Protein AF-A0A7K5KIY7-F1 (afdb_monomer)

InterPro domains:
  IPR001217 Transcription factor STAT [PTHR11801] (61-161)
  IPR013800 STAT transcription factor, all-alpha domain [PF01017] (75-134)
  IPR015988 STAT transcription factor, coiled coil [SSF47655] (28-161)

Structure (mmCIF, N/CA/C/O backbone):
data_AF-A0A7K5KIY7-F1
#
_entry.id   AF-A0A7K5KIY7-F1
#
loop_
_atom_site.group_PDB
_atom_site.id
_atom_site.type_sy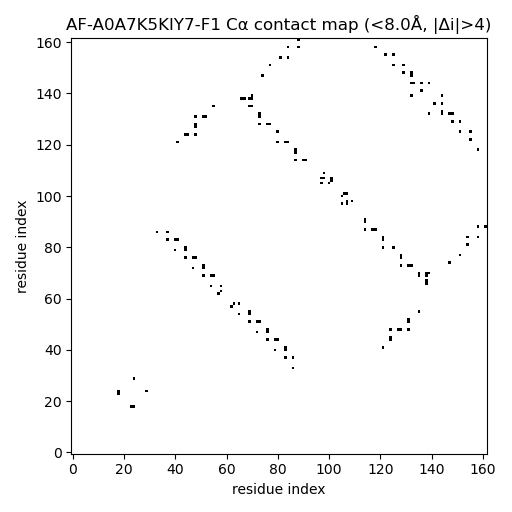mbol
_atom_site.label_atom_id
_atom_site.label_alt_id
_atom_site.label_comp_id
_atom_site.label_asym_id
_atom_site.label_entity_id
_atom_site.label_seq_id
_atom_site.pdbx_PDB_ins_code
_atom_site.Cartn_x
_atom_site.Cartn_y
_atom_site.Cartn_z
_atom_site.occupancy
_atom_site.B_iso_or_equiv
_atom_site.auth_seq_id
_atom_site.auth_comp_id
_atom_site.auth_asym_id
_atom_site.auth_atom_id
_atom_site.pdbx_PDB_model_num
ATOM 1 N N . LEU A 1 1 ? -18.340 -21.874 -3.769 1.00 69.81 1 LEU A N 1
ATOM 2 C CA . LEU A 1 1 ? -16.854 -21.821 -3.703 1.00 69.81 1 LEU A CA 1
ATOM 3 C C . LEU A 1 1 ? -16.108 -22.863 -4.562 1.00 69.81 1 LEU A C 1
ATOM 5 O O . LEU A 1 1 ? -14.949 -22.615 -4.866 1.00 69.81 1 LEU A O 1
ATOM 9 N N . ARG A 1 2 ? -16.715 -23.979 -5.016 1.00 85.12 2 ARG A N 1
ATOM 10 C CA . ARG A 1 2 ? -16.011 -25.003 -5.831 1.00 85.12 2 ARG A CA 1
ATOM 11 C C . ARG A 1 2 ? -15.381 -24.461 -7.126 1.00 85.12 2 ARG A C 1
ATOM 13 O O . ARG A 1 2 ? -14.227 -24.761 -7.396 1.00 85.12 2 ARG A O 1
ATOM 20 N N . LEU A 1 3 ? -16.089 -23.610 -7.872 1.00 90.25 3 LEU A N 1
ATOM 21 C CA . LEU A 1 3 ? -15.584 -23.041 -9.131 1.00 90.25 3 LEU A CA 1
ATOM 22 C C . LEU A 1 3 ? -14.314 -22.190 -8.939 1.00 90.25 3 LEU A C 1
ATOM 24 O O . LEU A 1 3 ? -13.365 -22.324 -9.700 1.00 90.25 3 LEU A O 1
ATOM 28 N N . VAL A 1 4 ? -14.264 -21.366 -7.886 1.00 90.31 4 VAL A N 1
ATOM 29 C CA . VAL A 1 4 ? -13.091 -20.529 -7.565 1.00 90.31 4 VAL A CA 1
ATOM 30 C C . VAL A 1 4 ? -11.872 -21.389 -7.231 1.00 90.31 4 VAL A C 1
ATOM 32 O O . VAL A 1 4 ? -10.759 -21.064 -7.636 1.00 90.31 4 VAL A O 1
ATOM 35 N N . ALA A 1 5 ? -12.075 -22.497 -6.516 1.00 90.69 5 ALA A N 1
ATOM 36 C CA . ALA A 1 5 ? -11.001 -23.431 -6.199 1.00 90.69 5 ALA A CA 1
ATOM 37 C C . ALA A 1 5 ? -10.457 -24.125 -7.459 1.00 90.69 5 ALA A C 1
ATOM 39 O O . ALA A 1 5 ? -9.242 -24.201 -7.626 1.00 90.69 5 ALA A O 1
ATOM 40 N N . VAL A 1 6 ? -11.340 -24.556 -8.371 1.00 92.62 6 VAL A N 1
ATOM 41 C CA . VAL A 1 6 ? -10.937 -25.151 -9.657 1.00 92.62 6 VAL A CA 1
ATOM 42 C C . VAL A 1 6 ? -10.166 -24.141 -10.505 1.00 92.62 6 VAL A C 1
ATOM 44 O O . VAL A 1 6 ? -9.069 -24.446 -10.960 1.00 92.62 6 VAL A O 1
ATOM 47 N N . LEU A 1 7 ? -10.680 -22.918 -10.656 1.00 90.62 7 LEU A N 1
ATOM 48 C CA . LEU A 1 7 ? -9.998 -21.864 -11.413 1.00 90.62 7 LEU A CA 1
ATOM 49 C C . LEU A 1 7 ? -8.623 -21.536 -10.8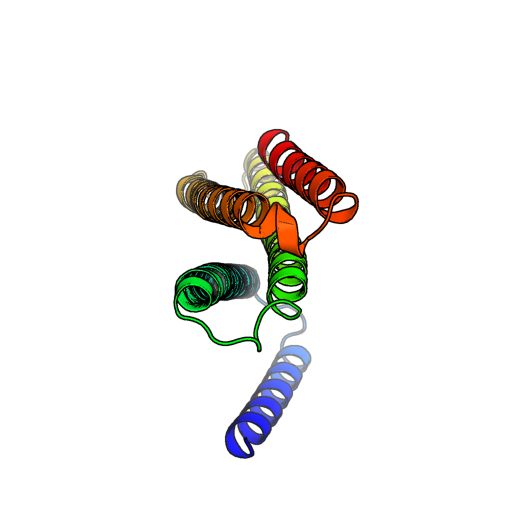21 1.00 90.62 7 LEU A C 1
ATOM 51 O O . LEU A 1 7 ? -7.650 -21.424 -11.559 1.00 90.62 7 LEU A O 1
ATOM 55 N N . ARG A 1 8 ? -8.510 -21.440 -9.491 1.00 91.62 8 ARG A N 1
ATOM 56 C CA . ARG A 1 8 ? -7.220 -21.224 -8.820 1.00 91.62 8 ARG A CA 1
ATOM 57 C C . ARG A 1 8 ? -6.233 -22.355 -9.110 1.00 91.62 8 ARG A C 1
ATOM 59 O O . ARG A 1 8 ? -5.071 -22.074 -9.377 1.00 91.62 8 ARG A O 1
ATOM 66 N N . ALA A 1 9 ? -6.684 -23.607 -9.062 1.00 90.38 9 ALA A N 1
ATOM 67 C CA . ALA A 1 9 ? -5.832 -24.759 -9.341 1.00 90.38 9 ALA A CA 1
ATOM 68 C C . ALA A 1 9 ? -5.327 -24.760 -10.794 1.00 90.38 9 ALA A C 1
ATOM 70 O O . ALA A 1 9 ? -4.141 -24.992 -11.021 1.00 90.38 9 ALA A O 1
ATOM 71 N N . VAL A 1 10 ? -6.196 -24.434 -11.758 1.00 91.75 10 VAL A N 1
ATOM 72 C CA . VAL A 1 10 ? -5.817 -24.290 -13.175 1.00 91.75 10 VAL A CA 1
ATOM 73 C C . VAL A 1 10 ? -4.779 -23.181 -13.344 1.00 91.75 10 VAL A C 1
ATOM 75 O O . VAL A 1 10 ? -3.719 -23.423 -13.915 1.00 91.75 10 VAL A O 1
ATOM 78 N N . LEU A 1 11 ? -5.025 -21.999 -12.772 1.00 91.31 11 LEU A N 1
ATOM 79 C CA . LEU A 1 11 ? -4.113 -20.856 -12.874 1.00 91.31 11 LEU A CA 1
ATOM 80 C C . LEU A 1 11 ? -2.739 -21.126 -12.242 1.00 91.31 11 LEU A C 1
ATOM 82 O O . LEU A 1 11 ? -1.719 -20.716 -12.796 1.00 91.31 11 LEU A O 1
ATOM 86 N N . GLU A 1 12 ? -2.676 -21.813 -11.097 1.00 90.94 12 GLU A N 1
ATOM 87 C CA . GLU A 1 12 ? -1.388 -22.199 -10.500 1.00 90.94 12 GLU A CA 1
ATOM 88 C C . GLU A 1 12 ? -0.653 -23.243 -11.356 1.00 90.94 12 GLU A C 1
ATOM 90 O O . GLU A 1 12 ? 0.568 -23.156 -11.504 1.00 90.94 12 GLU A O 1
ATOM 95 N N . GLY A 1 13 ? -1.379 -24.182 -11.973 1.00 88.62 13 GLY A N 1
ATOM 96 C CA . GLY A 1 13 ? -0.814 -25.141 -12.924 1.00 88.62 13 GLY A CA 1
ATOM 97 C C . GLY A 1 13 ? -0.216 -24.461 -14.159 1.00 88.62 13 GLY A C 1
ATOM 98 O O . GLY A 1 13 ? 0.928 -24.739 -14.526 1.00 88.62 13 GLY A O 1
ATOM 99 N N . GLU A 1 14 ? -0.945 -23.518 -14.757 1.00 86.62 14 GLU A N 1
ATOM 100 C CA . GLU A 1 14 ? -0.480 -22.734 -15.907 1.00 86.62 14 GLU A CA 1
ATOM 101 C C . GLU A 1 14 ? 0.736 -21.876 -15.559 1.00 86.62 14 GLU A C 1
ATOM 103 O O . GLU A 1 14 ? 1.745 -21.904 -16.264 1.00 86.62 14 GLU A O 1
ATOM 108 N N . LYS A 1 15 ? 0.694 -21.166 -14.429 1.00 84.94 15 LYS A N 1
ATOM 109 C CA . LYS A 1 15 ? 1.829 -20.385 -13.926 1.00 84.94 15 LYS A CA 1
ATOM 110 C C . LYS A 1 15 ? 3.071 -21.256 -13.736 1.00 84.94 15 LYS A C 1
ATOM 112 O O . LYS A 1 15 ? 4.163 -20.845 -14.126 1.00 84.94 15 LYS A O 1
ATOM 117 N N . ALA A 1 16 ? 2.926 -22.450 -13.160 1.00 86.62 16 ALA A N 1
ATOM 118 C CA . ALA A 1 16 ? 4.040 -23.378 -12.978 1.00 86.62 16 ALA A CA 1
ATOM 119 C C . ALA A 1 16 ? 4.601 -23.879 -14.319 1.00 86.62 16 ALA A C 1
ATOM 121 O O . ALA A 1 16 ? 5.818 -23.991 -14.466 1.00 86.62 16 ALA A O 1
ATOM 122 N N . ALA A 1 17 ? 3.742 -24.149 -15.304 1.00 86.88 17 ALA A N 1
ATOM 123 C CA . ALA A 1 17 ? 4.167 -24.546 -16.645 1.00 86.88 17 ALA A CA 1
ATOM 124 C C . ALA A 1 17 ? 4.925 -23.419 -17.366 1.00 86.88 17 ALA A C 1
ATOM 126 O O . ALA A 1 17 ? 5.988 -23.664 -17.937 1.00 86.88 17 ALA A O 1
ATOM 127 N N . VAL A 1 18 ? 4.431 -22.179 -17.277 1.00 84.69 18 VAL A N 1
ATOM 128 C CA . VAL A 1 18 ? 5.085 -20.994 -17.856 1.00 84.69 18 VAL A CA 1
ATOM 129 C C . VAL A 1 18 ? 6.452 -20.756 -17.218 1.00 84.69 18 VAL A C 1
ATOM 131 O O . VAL A 1 18 ? 7.425 -20.579 -17.940 1.00 84.69 18 VAL A O 1
ATOM 134 N N . LEU A 1 19 ? 6.562 -20.833 -15.887 1.00 83.19 19 LEU A N 1
ATOM 135 C CA . LEU A 1 19 ? 7.840 -20.658 -15.183 1.00 83.19 19 LEU A CA 1
ATOM 136 C C . LEU A 1 19 ? 8.858 -21.771 -15.478 1.00 83.19 19 LEU A C 1
ATOM 138 O O . LEU A 1 19 ? 10.059 -21.527 -15.416 1.00 83.19 19 LEU A O 1
ATOM 142 N N . LYS A 1 20 ? 8.401 -22.992 -15.788 1.00 84.94 20 LYS A N 1
ATOM 143 C CA . LYS A 1 20 ? 9.282 -24.087 -16.229 1.00 84.94 20 LYS A CA 1
ATOM 144 C C . LYS A 1 20 ? 9.792 -23.882 -17.653 1.00 84.94 20 LYS A C 1
ATOM 146 O O . LYS A 1 20 ? 10.918 -24.267 -17.951 1.00 84.94 20 LYS A O 1
ATOM 151 N N . ARG A 1 21 ? 8.955 -23.328 -18.533 1.00 83.56 21 ARG A N 1
ATOM 152 C CA . ARG A 1 21 ? 9.311 -23.083 -19.934 1.00 83.56 21 ARG A CA 1
ATOM 153 C C . ARG A 1 21 ? 10.234 -21.875 -20.065 1.00 83.56 21 ARG A C 1
ATOM 155 O O . ARG A 1 21 ? 11.296 -21.969 -20.673 1.00 83.56 21 ARG A O 1
ATOM 162 N N . ASP A 1 22 ? 9.846 -20.770 -19.443 1.00 80.62 22 ASP A N 1
ATOM 163 C CA . ASP A 1 22 ? 10.525 -19.489 -19.551 1.00 80.62 22 ASP A CA 1
ATOM 164 C C . ASP A 1 22 ? 11.264 -19.226 -18.232 1.00 80.62 22 ASP A C 1
ATOM 166 O O . ASP A 1 22 ? 10.684 -18.763 -17.249 1.00 80.62 22 ASP A O 1
ATOM 170 N N . HIS A 1 23 ? 12.565 -19.540 -18.203 1.00 74.81 23 HIS A N 1
ATOM 171 C CA . HIS A 1 23 ? 13.386 -19.398 -16.994 1.00 74.81 23 HIS A CA 1
ATOM 172 C C . HIS A 1 23 ? 13.440 -17.942 -16.506 1.00 74.81 23 HIS A C 1
ATOM 174 O O . HIS A 1 23 ? 13.611 -17.698 -15.310 1.00 74.81 23 HIS A O 1
ATOM 180 N N . HIS A 1 24 ? 13.303 -16.970 -17.417 1.00 81.25 24 HIS A N 1
ATOM 181 C CA . HIS A 1 24 ? 13.261 -15.536 -17.127 1.00 81.25 24 HIS A CA 1
ATOM 182 C C . HIS A 1 24 ? 12.064 -14.902 -17.836 1.00 81.25 24 HIS A C 1
ATOM 184 O O . HIS A 1 24 ? 11.905 -15.038 -19.049 1.00 81.25 24 HIS A O 1
ATOM 190 N N . LEU A 1 25 ? 11.234 -14.183 -17.080 1.00 84.62 25 LEU A N 1
ATOM 191 C CA . LEU A 1 25 ? 10.091 -13.466 -17.633 1.00 84.62 25 LEU A CA 1
ATOM 192 C C . LEU A 1 25 ? 10.509 -12.058 -18.089 1.00 84.62 25 LEU A C 1
ATOM 194 O O . LEU A 1 25 ? 11.368 -11.435 -17.456 1.00 84.62 25 LEU A O 1
ATOM 198 N N . PRO A 1 26 ? 9.895 -11.513 -19.154 1.00 85.06 26 PRO A N 1
ATOM 199 C CA . PRO A 1 26 ? 10.171 -10.152 -19.598 1.00 85.06 26 PRO A CA 1
ATOM 200 C C . PRO A 1 26 ? 9.916 -9.114 -18.494 1.00 85.06 26 PRO A C 1
ATOM 202 O O . PRO A 1 26 ? 8.973 -9.234 -17.709 1.00 85.06 26 PRO A O 1
ATOM 205 N N . LEU A 1 27 ? 10.689 -8.024 -18.475 1.00 82.50 27 LEU A N 1
ATOM 206 C CA . LEU A 1 27 ? 10.495 -6.928 -17.510 1.00 82.50 27 LEU A CA 1
ATOM 207 C C . LEU A 1 27 ? 9.084 -6.317 -17.573 1.00 82.50 27 LEU A C 1
ATOM 209 O O . LEU A 1 27 ? 8.538 -5.913 -16.546 1.00 82.50 27 LEU A O 1
ATOM 213 N N . SER A 1 28 ? 8.471 -6.290 -18.760 1.00 84.19 28 SER A N 1
ATOM 214 C CA . SER A 1 28 ? 7.089 -5.837 -18.959 1.00 84.19 28 SER A CA 1
ATOM 215 C C . SER A 1 28 ? 6.075 -6.692 -18.194 1.00 84.19 28 SER A C 1
ATOM 217 O O . SER A 1 28 ? 5.114 -6.148 -17.650 1.00 84.19 28 SER A O 1
ATOM 219 N N . PHE A 1 29 ? 6.313 -8.002 -18.072 1.00 88.19 29 PHE A N 1
ATOM 220 C CA . PHE A 1 29 ? 5.478 -8.891 -17.268 1.00 88.19 29 PHE A CA 1
ATOM 221 C C . PHE A 1 29 ? 5.558 -8.518 -15.787 1.00 88.19 29 PHE A C 1
ATOM 223 O O . PHE A 1 29 ? 4.530 -8.324 -15.140 1.00 88.19 29 PHE A O 1
ATOM 230 N N . HIS A 1 30 ? 6.772 -8.359 -15.252 1.00 87.56 30 HIS A N 1
ATOM 231 C CA . HIS A 1 30 ? 6.963 -7.976 -13.852 1.00 87.56 30 HIS A CA 1
ATOM 232 C C . HIS A 1 30 ? 6.367 -6.603 -13.543 1.00 87.56 30 HIS A C 1
ATOM 234 O O . HIS A 1 30 ? 5.734 -6.439 -12.500 1.00 87.56 30 HIS A O 1
ATOM 240 N N . ARG A 1 31 ? 6.506 -5.645 -14.466 1.00 88.25 31 ARG A N 1
ATOM 241 C CA . ARG A 1 31 ? 5.859 -4.332 -14.370 1.00 88.25 31 ARG A CA 1
ATOM 242 C C . ARG A 1 31 ? 4.340 -4.470 -14.306 1.00 88.25 31 ARG A C 1
ATOM 244 O O . ARG A 1 31 ? 3.721 -3.932 -13.396 1.00 88.25 31 ARG A O 1
ATOM 251 N N . ARG A 1 32 ? 3.741 -5.245 -15.213 1.00 90.31 32 ARG A N 1
ATOM 252 C CA . ARG A 1 32 ? 2.285 -5.426 -15.244 1.00 90.31 32 ARG A CA 1
ATOM 253 C C . ARG A 1 32 ? 1.759 -6.151 -14.009 1.00 90.31 32 ARG A C 1
ATOM 255 O O . ARG A 1 32 ? 0.711 -5.799 -13.477 1.00 90.31 32 ARG A O 1
ATOM 262 N N . GLN A 1 33 ? 2.495 -7.151 -13.535 1.00 91.06 33 GLN A N 1
ATOM 263 C CA . GLN A 1 33 ? 2.167 -7.870 -12.310 1.00 91.06 33 GLN A CA 1
ATOM 264 C C . GLN A 1 33 ? 2.208 -6.943 -11.088 1.00 91.06 33 GLN A C 1
ATOM 266 O O . GLN A 1 33 ? 1.354 -7.046 -10.210 1.00 91.06 33 GLN A O 1
ATOM 271 N N . GLU A 1 34 ? 3.206 -6.065 -11.012 1.00 93.81 34 GLU A N 1
ATOM 272 C CA . GLU A 1 34 ? 3.346 -5.072 -9.948 1.00 93.81 34 GLU A CA 1
ATOM 273 C C . GLU A 1 34 ? 2.192 -4.062 -9.969 1.00 93.81 34 GLU A C 1
ATOM 275 O O . GLU A 1 34 ? 1.550 -3.874 -8.938 1.00 93.81 34 GLU A O 1
ATOM 280 N N . GLU A 1 35 ? 1.860 -3.516 -11.143 1.00 93.81 35 GLU A N 1
ATOM 281 C CA . GLU A 1 35 ? 0.708 -2.626 -11.341 1.00 93.81 35 GLU A CA 1
ATOM 282 C C . GLU A 1 35 ? -0.594 -3.271 -10.851 1.00 93.81 35 GLU A C 1
ATOM 284 O O . GLU A 1 35 ? -1.321 -2.672 -10.062 1.00 93.81 35 GLU A O 1
ATOM 289 N N . LEU A 1 36 ? -0.863 -4.517 -11.254 1.00 95.00 36 LEU A N 1
ATOM 290 C CA . LEU A 1 36 ? -2.070 -5.238 -10.843 1.00 95.00 36 LEU A CA 1
ATOM 291 C C . LEU A 1 36 ? -2.111 -5.495 -9.333 1.00 95.00 36 LEU A C 1
ATOM 293 O O . LEU A 1 36 ? -3.151 -5.300 -8.706 1.00 95.00 36 LEU A O 1
ATOM 297 N N . LYS A 1 37 ? -0.991 -5.918 -8.735 1.00 94.50 37 LYS A N 1
ATOM 298 C CA . LYS A 1 37 ? -0.905 -6.144 -7.283 1.00 94.50 37 LYS A CA 1
ATOM 299 C C . LYS A 1 37 ? -1.177 -4.863 -6.502 1.00 94.50 37 LYS A C 1
ATOM 301 O O . LYS A 1 37 ? -1.898 -4.924 -5.506 1.00 94.50 37 LYS A O 1
ATOM 306 N N . PHE A 1 38 ? -0.642 -3.738 -6.970 1.00 96.00 38 PHE A N 1
ATOM 307 C CA . PHE A 1 38 ? -0.886 -2.436 -6.366 1.00 96.00 38 PHE A CA 1
ATOM 308 C C . PHE A 1 38 ? -2.359 -2.039 -6.484 1.00 96.00 38 PHE A C 1
ATOM 310 O O . PHE A 1 38 ? -2.991 -1.771 -5.466 1.00 96.00 38 PHE A O 1
ATOM 317 N N . SER A 1 39 ? -2.933 -2.070 -7.691 1.00 95.88 39 SER A N 1
ATOM 318 C CA . SER A 1 39 ? -4.329 -1.672 -7.914 1.00 95.88 39 SER A CA 1
ATOM 319 C C . SER A 1 39 ? -5.313 -2.509 -7.098 1.00 95.88 39 SER A C 1
ATOM 321 O O . SER A 1 39 ? -6.204 -1.953 -6.463 1.00 95.88 39 SER A O 1
ATOM 323 N N . VAL A 1 40 ? -5.129 -3.832 -7.0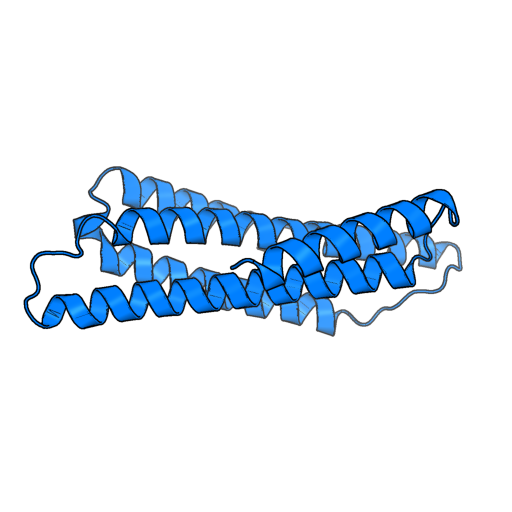55 1.00 96.12 40 VAL A N 1
ATOM 324 C CA . VAL A 1 40 ? -5.980 -4.723 -6.250 1.00 96.12 40 VAL A CA 1
ATOM 325 C C . VAL A 1 40 ? -5.794 -4.461 -4.755 1.00 96.12 40 VAL A C 1
ATOM 327 O O . VAL A 1 40 ? -6.772 -4.439 -4.010 1.00 96.12 40 VAL A O 1
ATOM 330 N N . GLY A 1 41 ? -4.554 -4.244 -4.304 1.00 96.44 41 GLY A N 1
ATOM 331 C CA . GLY A 1 41 ? -4.264 -3.905 -2.910 1.00 96.44 41 GLY A CA 1
ATOM 332 C C . GLY A 1 41 ? -4.936 -2.602 -2.477 1.00 96.44 41 GLY A C 1
ATOM 333 O O . GLY A 1 41 ? -5.582 -2.568 -1.433 1.00 96.44 41 GLY A O 1
ATOM 334 N N . LEU A 1 42 ? -4.849 -1.563 -3.309 1.00 96.75 42 LEU A N 1
ATOM 335 C CA . LEU A 1 42 ? -5.479 -0.268 -3.065 1.00 96.75 42 LEU A CA 1
ATOM 336 C C . LEU A 1 42 ? -7.011 -0.371 -3.046 1.00 96.75 42 LEU A C 1
ATOM 338 O O . LEU A 1 42 ? -7.645 0.128 -2.121 1.00 96.75 42 LEU A O 1
ATOM 342 N N . GLN A 1 43 ? -7.611 -1.066 -4.018 1.00 96.81 43 GLN A N 1
ATOM 343 C CA . GLN A 1 43 ? -9.064 -1.280 -4.066 1.00 96.81 43 GLN A CA 1
ATOM 344 C C . GLN A 1 43 ? -9.579 -2.016 -2.829 1.00 96.81 43 GLN A C 1
ATOM 346 O O . GLN A 1 43 ? -10.619 -1.648 -2.278 1.00 96.81 43 GLN A O 1
ATOM 351 N N . ARG A 1 44 ? -8.851 -3.044 -2.379 1.00 96.19 44 ARG A N 1
ATOM 352 C CA . ARG A 1 44 ? -9.189 -3.785 -1.161 1.00 96.19 44 ARG A CA 1
ATOM 353 C C . ARG A 1 44 ? -9.135 -2.878 0.065 1.00 96.19 44 ARG A C 1
ATOM 355 O O . ARG A 1 44 ? -10.071 -2.887 0.856 1.00 96.19 44 ARG A O 1
ATOM 362 N N . LEU A 1 45 ? -8.107 -2.038 0.171 1.00 96.50 45 LEU A N 1
ATOM 363 C CA . LEU A 1 45 ? -7.974 -1.085 1.268 1.00 96.50 45 LEU A CA 1
ATOM 364 C C . LEU A 1 45 ? -9.108 -0.044 1.269 1.00 96.50 45 LEU A C 1
ATOM 366 O O . LEU A 1 45 ? -9.735 0.183 2.299 1.00 96.50 45 LEU A O 1
ATOM 370 N N . GLN A 1 46 ? -9.446 0.520 0.106 1.00 96.12 46 GLN A N 1
ATOM 371 C CA . GLN A 1 46 ? -10.583 1.436 -0.051 1.00 96.12 46 GLN A CA 1
ATOM 372 C C . GLN A 1 46 ? -11.924 0.777 0.283 1.00 96.12 46 GLN A C 1
ATOM 374 O O . GLN A 1 46 ? -12.836 1.431 0.785 1.00 96.12 46 GLN A O 1
ATOM 379 N N . HIS A 1 47 ? -12.095 -0.503 -0.055 1.00 95.69 47 HIS A N 1
ATOM 380 C CA . HIS A 1 47 ? -13.288 -1.252 0.328 1.00 95.69 47 HIS A CA 1
ATOM 381 C C . HIS A 1 47 ? -13.365 -1.412 1.845 1.00 95.69 47 HIS A C 1
ATOM 383 O O . HIS A 1 47 ? -14.413 -1.154 2.427 1.00 95.69 47 HIS A O 1
ATOM 389 N N . ARG A 1 48 ? -12.237 -1.729 2.482 1.00 94.38 48 ARG A N 1
ATOM 390 C CA . ARG A 1 48 ? -12.159 -1.916 3.927 1.00 94.38 48 ARG A CA 1
ATOM 391 C C . ARG A 1 48 ? -12.426 -0.636 4.711 1.00 94.38 48 ARG A C 1
ATOM 393 O O . ARG A 1 48 ? -13.147 -0.659 5.697 1.00 94.38 48 ARG A O 1
ATOM 400 N N . VAL A 1 49 ? -11.923 0.502 4.233 1.00 94.81 49 VAL A N 1
ATOM 401 C CA . VAL A 1 49 ? -12.255 1.815 4.809 1.00 94.81 49 VAL A CA 1
ATOM 402 C C . VAL A 1 49 ? -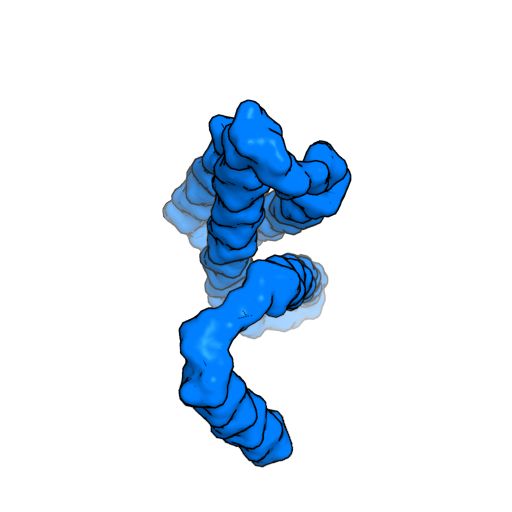13.755 2.110 4.699 1.00 94.81 49 VAL A C 1
ATOM 404 O O . VAL A 1 49 ? -14.353 2.578 5.664 1.00 94.81 49 VAL A O 1
ATOM 407 N N . ARG A 1 50 ? -14.384 1.797 3.558 1.00 94.00 50 ARG A N 1
ATOM 408 C CA . ARG A 1 50 ? -15.839 1.950 3.380 1.00 94.00 50 ARG A CA 1
ATOM 409 C C . ARG A 1 50 ? -16.645 1.028 4.295 1.00 94.00 50 ARG A C 1
ATOM 411 O O . ARG A 1 50 ? -17.685 1.440 4.789 1.00 94.00 50 ARG A O 1
ATOM 418 N N . GLU A 1 51 ? -16.171 -0.192 4.520 1.00 92.75 51 GLU A N 1
ATOM 419 C CA . GLU A 1 51 ? -16.780 -1.147 5.450 1.00 92.75 51 GLU A CA 1
ATOM 420 C C . GLU A 1 51 ? -16.709 -0.645 6.899 1.00 92.75 51 GLU A C 1
ATOM 422 O O . GLU A 1 51 ? -17.734 -0.602 7.572 1.00 92.75 51 GLU A O 1
ATOM 427 N N . ILE A 1 52 ? -15.538 -0.174 7.343 1.00 91.94 52 ILE A N 1
ATOM 428 C CA . ILE A 1 52 ? -15.338 0.432 8.673 1.00 91.94 52 ILE A CA 1
ATOM 429 C C . ILE A 1 52 ? -16.280 1.628 8.871 1.00 91.94 52 ILE A C 1
ATOM 431 O O . ILE A 1 52 ? -16.971 1.716 9.884 1.00 91.94 52 ILE A O 1
ATOM 435 N N . GLN A 1 53 ? -16.348 2.519 7.878 1.00 91.19 53 GLN A N 1
ATOM 436 C CA . GLN A 1 53 ? -17.254 3.667 7.879 1.00 91.19 53 GLN A CA 1
ATOM 437 C C . GLN A 1 53 ? -18.722 3.220 8.010 1.00 91.19 53 GLN A C 1
ATOM 439 O O . GLN A 1 53 ? -19.445 3.738 8.856 1.00 91.19 53 GLN A O 1
ATOM 444 N N . ALA A 1 54 ? -19.156 2.239 7.212 1.00 89.69 54 ALA A N 1
ATOM 445 C CA . ALA A 1 54 ? -20.535 1.751 7.218 1.00 89.69 54 ALA A CA 1
ATOM 446 C C . ALA A 1 54 ? -20.919 1.046 8.529 1.00 89.69 54 ALA A C 1
ATOM 448 O O . ALA A 1 54 ? -22.054 1.181 8.983 1.00 89.69 54 ALA A O 1
ATOM 449 N N . LEU A 1 55 ? -19.998 0.294 9.139 1.00 87.06 55 LEU A N 1
ATOM 450 C CA . LEU A 1 55 ? -20.234 -0.346 10.434 1.00 87.06 55 LEU A CA 1
ATOM 451 C C . LEU A 1 55 ? -20.471 0.697 11.522 1.00 87.06 55 LEU A C 1
ATOM 453 O O . LEU A 1 55 ? -21.475 0.612 12.224 1.00 87.06 55 LEU A O 1
ATOM 457 N N . ARG A 1 56 ? -19.625 1.728 11.582 1.00 83.12 56 ARG A N 1
ATOM 458 C CA . ARG A 1 56 ? -19.789 2.819 12.546 1.00 83.12 56 ARG A CA 1
ATOM 459 C C . ARG A 1 56 ? -21.089 3.594 12.324 1.00 83.12 56 ARG A C 1
ATOM 461 O O . ARG A 1 56 ? -21.811 3.878 13.272 1.00 83.12 56 ARG A O 1
ATOM 468 N N . ASP A 1 57 ? -21.411 3.927 11.075 1.00 83.94 57 ASP A N 1
ATOM 469 C CA . ASP A 1 57 ? -22.628 4.687 10.767 1.00 83.94 57 ASP A CA 1
ATOM 470 C C . ASP A 1 57 ? -23.903 3.882 11.138 1.00 83.94 57 ASP A C 1
ATOM 472 O O . ASP A 1 57 ? -24.927 4.466 11.498 1.00 83.94 57 ASP A O 1
ATOM 476 N N . ASN A 1 58 ? -23.831 2.543 11.143 1.00 77.44 58 ASN A N 1
ATOM 477 C CA . ASN A 1 58 ? -24.914 1.659 11.589 1.00 77.44 58 ASN A CA 1
ATOM 478 C C . ASN A 1 58 ? -25.012 1.504 13.121 1.00 77.44 58 ASN A C 1
ATOM 480 O O . ASN A 1 58 ? -26.111 1.244 13.620 1.00 77.44 58 ASN A O 1
ATOM 484 N N . GLU A 1 59 ? -23.934 1.690 13.892 1.00 65.19 59 GLU A N 1
ATOM 485 C CA . GLU A 1 59 ? -23.974 1.632 15.368 1.00 65.19 59 GLU A CA 1
ATOM 486 C C . GLU A 1 59 ? -24.883 2.716 15.974 1.00 65.19 59 GLU A C 1
ATOM 488 O O . GLU A 1 59 ? -25.516 2.492 17.006 1.00 65.19 59 GLU A O 1
ATOM 493 N N . GLY A 1 60 ? -25.094 3.831 15.263 1.00 56.03 60 GLY A N 1
ATOM 494 C CA . GLY A 1 60 ? -26.082 4.855 15.623 1.00 56.03 60 GLY A CA 1
ATOM 495 C C . GLY A 1 60 ? -27.554 4.403 15.574 1.00 56.03 60 GLY A C 1
ATOM 496 O O . GLY A 1 60 ? -28.427 5.163 15.989 1.00 56.03 60 GLY A O 1
ATOM 497 N N . THR A 1 61 ? -27.855 3.188 15.091 1.00 56.19 61 THR A N 1
ATOM 498 C CA . THR A 1 61 ? -29.232 2.664 14.934 1.00 56.19 61 THR A CA 1
ATOM 499 C C . THR A 1 61 ? -29.617 1.522 15.889 1.00 56.19 61 THR A C 1
ATOM 501 O O . THR A 1 61 ? -30.686 0.934 15.734 1.00 56.19 61 THR A O 1
ATOM 504 N N . GLY A 1 62 ? -28.815 1.239 16.925 1.00 50.25 62 GLY A N 1
ATOM 505 C CA . GLY A 1 62 ? -29.252 0.412 18.063 1.00 50.25 62 GLY A CA 1
ATOM 506 C C . GLY A 1 62 ? -29.223 -1.106 17.841 1.00 50.25 62 GLY A C 1
ATOM 507 O O . GLY A 1 62 ? -30.173 -1.805 18.192 1.00 50.25 62 GLY A O 1
ATOM 508 N N . ARG A 1 63 ? -28.136 -1.645 17.275 1.00 51.03 63 ARG A N 1
ATOM 509 C CA . ARG A 1 63 ? -27.860 -3.094 17.284 1.00 51.03 63 ARG A CA 1
ATOM 510 C C . ARG A 1 63 ? -26.596 -3.391 18.096 1.00 51.03 63 ARG A C 1
ATOM 512 O O . ARG A 1 63 ? -25.493 -3.175 17.609 1.00 51.03 63 ARG A O 1
ATOM 519 N N . ASP A 1 64 ? -26.786 -3.956 19.288 1.00 48.84 64 ASP A N 1
ATOM 520 C CA . ASP A 1 64 ? -25.774 -4.352 20.294 1.00 48.84 64 ASP A CA 1
ATOM 521 C C . ASP A 1 64 ? -24.816 -5.500 19.867 1.00 48.84 64 ASP A C 1
ATOM 523 O O . ASP A 1 64 ? -24.404 -6.319 20.684 1.00 48.84 64 ASP A O 1
ATOM 527 N N . GLY A 1 65 ? -24.457 -5.613 18.582 1.00 48.47 65 GLY A N 1
ATOM 528 C CA . GLY A 1 65 ? -23.679 -6.748 18.050 1.00 48.47 65 GLY A CA 1
ATOM 529 C C . GLY A 1 65 ? -22.323 -6.432 17.405 1.00 48.47 65 GLY A C 1
ATOM 530 O O . GLY A 1 65 ? -21.577 -7.365 17.133 1.00 48.47 65 GLY A O 1
ATOM 531 N N . ALA A 1 66 ? -21.995 -5.164 17.141 1.00 53.22 66 ALA A N 1
ATOM 532 C CA . ALA A 1 66 ? -20.830 -4.740 16.345 1.00 53.22 66 ALA A CA 1
ATOM 533 C C . ALA A 1 66 ? -19.524 -4.284 17.072 1.00 53.22 66 ALA A C 1
ATOM 535 O O . ALA A 1 66 ? -18.486 -4.279 16.399 1.00 53.22 66 ALA A O 1
ATOM 536 N N . PRO A 1 67 ? -19.470 -3.970 18.391 1.00 57.56 67 PRO A N 1
ATOM 537 C CA . PRO A 1 67 ? -18.321 -3.245 18.968 1.00 57.56 67 PRO A CA 1
ATOM 538 C C . PRO A 1 67 ? -16.952 -3.945 18.898 1.00 57.56 67 PRO A C 1
ATOM 540 O O . PRO A 1 67 ? -15.914 -3.289 18.943 1.00 57.56 67 PRO A O 1
ATOM 543 N N . GLN A 1 68 ? -16.911 -5.281 18.822 1.00 63.06 68 GLN A N 1
ATOM 544 C CA . GLN A 1 68 ? -15.647 -6.035 18.855 1.00 63.06 68 GLN A CA 1
ATOM 545 C C . GLN A 1 68 ? -14.985 -6.212 17.483 1.00 63.06 68 GLN A C 1
ATOM 547 O O . GLN A 1 68 ? -13.775 -6.436 17.420 1.00 63.06 68 GLN A O 1
ATOM 552 N N . GLU A 1 69 ? -15.732 -6.096 16.385 1.00 81.25 69 GLU A N 1
ATOM 553 C CA . GLU A 1 69 ? -15.185 -6.322 15.043 1.00 81.25 69 GLU A CA 1
ATOM 554 C C . GLU A 1 69 ? -14.474 -5.069 14.509 1.00 81.25 69 GLU A C 1
ATOM 556 O O . GLU A 1 69 ? -13.410 -5.177 13.893 1.00 81.25 69 GLU A O 1
ATOM 561 N N . LEU A 1 70 ? -14.979 -3.871 14.822 1.00 86.19 70 LEU A N 1
ATOM 562 C CA . LEU A 1 70 ? -14.453 -2.599 14.315 1.00 86.19 70 LEU A CA 1
ATOM 563 C C . LEU A 1 70 ? -12.956 -2.374 14.636 1.00 86.19 70 LEU A C 1
ATOM 565 O O . LEU A 1 70 ? -12.194 -2.092 13.701 1.00 86.19 70 LEU A O 1
ATOM 569 N N . PRO A 1 71 ? -12.467 -2.583 15.880 1.00 87.69 71 PRO A N 1
ATOM 570 C CA . PRO A 1 71 ? -11.039 -2.468 16.185 1.00 87.69 71 PRO A CA 1
ATOM 571 C C . PRO A 1 71 ? -10.173 -3.428 15.362 1.00 87.69 71 PRO A C 1
ATOM 573 O O . PRO A 1 71 ? -9.101 -3.055 14.879 1.00 87.69 71 PRO A O 1
ATOM 576 N N . THR A 1 72 ? -10.638 -4.665 15.159 1.00 89.81 72 THR A N 1
ATOM 577 C CA . THR A 1 72 ? -9.892 -5.669 14.385 1.00 89.81 72 THR A CA 1
ATOM 578 C C . THR A 1 72 ? -9.799 -5.289 12.908 1.00 89.81 72 THR A C 1
ATOM 580 O O . THR A 1 72 ? -8.714 -5.365 12.325 1.00 89.81 72 THR A O 1
ATOM 583 N N . LEU A 1 73 ? -10.887 -4.776 12.324 1.00 91.88 73 LEU A N 1
ATOM 584 C CA . LEU A 1 73 ? -10.918 -4.304 10.941 1.00 91.88 73 LEU A CA 1
ATOM 585 C C . LEU A 1 73 ? -9.979 -3.114 10.719 1.00 91.88 73 LEU A C 1
ATOM 587 O O . LEU A 1 73 ? -9.265 -3.091 9.715 1.00 91.88 73 LEU A O 1
ATOM 591 N N . ILE A 1 74 ? -9.926 -2.165 11.660 1.00 92.25 74 ILE A N 1
ATOM 592 C CA . ILE A 1 74 ?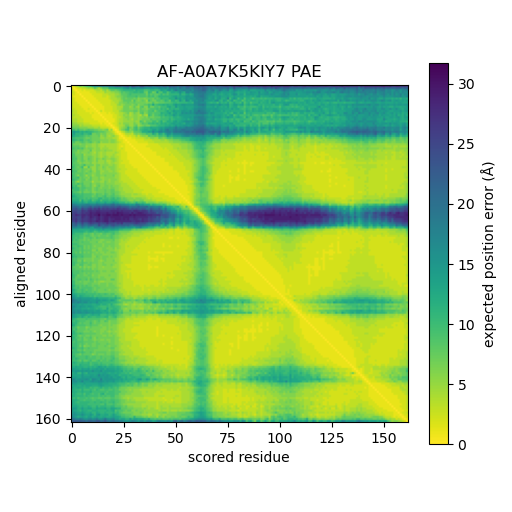 -9.002 -1.021 11.605 1.00 92.25 74 ILE A CA 1
ATOM 593 C C . ILE A 1 74 ? -7.549 -1.506 11.653 1.00 92.25 74 ILE A C 1
ATOM 595 O O . ILE A 1 74 ? -6.729 -1.092 10.830 1.00 92.25 74 ILE A O 1
ATOM 599 N N . LEU A 1 75 ? -7.216 -2.424 12.567 1.00 92.25 75 LEU A N 1
ATOM 600 C CA . LEU A 1 75 ? -5.863 -2.980 12.674 1.00 92.25 75 LEU A CA 1
ATOM 601 C C . LEU A 1 75 ? -5.442 -3.733 11.406 1.00 92.25 75 LEU A C 1
ATOM 603 O O . LEU A 1 75 ? -4.291 -3.626 10.972 1.00 92.25 75 LEU A O 1
ATOM 607 N N . GLU A 1 76 ? -6.349 -4.498 10.801 1.00 93.62 76 GLU A N 1
ATOM 608 C CA . GLU A 1 76 ? -6.091 -5.177 9.531 1.00 93.62 76 GLU A CA 1
ATOM 609 C C . GLU A 1 76 ? -5.927 -4.191 8.373 1.00 93.62 76 GLU A C 1
ATOM 611 O O . GLU A 1 76 ? -4.975 -4.324 7.604 1.00 93.62 76 GLU A O 1
ATOM 616 N N . ALA A 1 77 ? -6.764 -3.154 8.295 1.00 95.38 77 ALA A N 1
ATOM 617 C CA . ALA A 1 77 ? -6.623 -2.093 7.304 1.00 95.38 77 ALA A CA 1
ATOM 618 C C . ALA A 1 77 ? -5.266 -1.378 7.424 1.00 95.38 77 ALA A C 1
ATOM 620 O O . ALA A 1 77 ? -4.612 -1.144 6.409 1.00 95.38 77 ALA A O 1
ATOM 621 N N . VAL A 1 78 ? -4.778 -1.106 8.643 1.00 94.75 78 VAL A N 1
ATOM 622 C CA . VAL A 1 78 ? -3.438 -0.524 8.840 1.00 94.75 78 VAL A CA 1
ATOM 623 C C . VAL A 1 78 ? -2.351 -1.471 8.330 1.00 94.75 78 VAL A C 1
ATOM 625 O O . VAL A 1 78 ? -1.463 -1.039 7.599 1.00 94.75 78 VAL A O 1
ATOM 628 N N . LYS A 1 79 ? -2.421 -2.773 8.636 1.00 94.69 79 LYS A N 1
ATOM 629 C CA . LYS A 1 79 ? -1.455 -3.761 8.110 1.00 94.69 79 LYS A CA 1
ATOM 630 C C . LYS A 1 79 ? -1.471 -3.826 6.579 1.00 94.69 79 LYS A C 1
ATOM 632 O O . LYS A 1 79 ? -0.423 -3.947 5.945 1.00 94.69 79 LYS A O 1
ATOM 637 N N . GLU A 1 80 ? -2.649 -3.754 5.970 1.00 95.44 80 GLU A N 1
ATOM 638 C CA . GLU A 1 80 ? -2.785 -3.732 4.515 1.00 95.44 80 GLU A CA 1
ATOM 639 C C . GLU A 1 80 ? -2.214 -2.446 3.904 1.00 95.44 80 GLU A C 1
ATOM 641 O O . GLU A 1 80 ? -1.490 -2.518 2.907 1.00 95.44 80 GLU A O 1
ATOM 646 N N . LEU A 1 81 ? -2.464 -1.292 4.530 1.00 96.50 81 LEU A N 1
ATOM 647 C CA . LEU A 1 81 ? -1.891 -0.001 4.148 1.00 96.50 81 LEU A CA 1
ATOM 648 C C . LEU A 1 81 ? -0.359 -0.053 4.149 1.00 96.50 81 LEU A C 1
ATOM 650 O O . LEU A 1 81 ? 0.276 0.403 3.197 1.00 96.50 81 LEU A O 1
ATOM 654 N N . GLU A 1 82 ? 0.250 -0.671 5.163 1.00 95.75 82 GLU A N 1
ATOM 655 C CA . GLU A 1 82 ? 1.699 -0.885 5.200 1.00 95.75 82 GLU A CA 1
ATOM 656 C C . GLU A 1 82 ? 2.206 -1.700 4.021 1.00 95.75 82 GLU A C 1
ATOM 658 O O . GLU A 1 82 ? 3.204 -1.333 3.397 1.00 95.75 82 GLU A O 1
ATOM 663 N N . ALA A 1 83 ? 1.525 -2.800 3.702 1.00 95.38 83 ALA A N 1
ATOM 664 C CA . ALA A 1 83 ? 1.912 -3.661 2.597 1.00 95.38 83 ALA A CA 1
ATOM 665 C C . ALA A 1 83 ? 1.842 -2.914 1.255 1.00 95.38 83 ALA A C 1
ATOM 667 O O . ALA A 1 83 ? 2.760 -3.038 0.440 1.00 95.38 83 ALA A O 1
ATOM 668 N N . VAL A 1 84 ? 0.798 -2.107 1.035 1.00 96.25 84 VAL A N 1
ATOM 669 C CA . VAL A 1 84 ? 0.664 -1.273 -0.172 1.00 96.25 84 VAL A CA 1
ATOM 670 C C . VAL A 1 84 ? 1.739 -0.181 -0.198 1.00 96.25 84 VAL A C 1
ATOM 672 O O . VAL A 1 84 ? 2.398 -0.002 -1.225 1.00 96.25 84 VAL A O 1
ATOM 675 N N . LYS A 1 85 ? 2.025 0.472 0.936 1.00 95.25 85 LYS A N 1
ATOM 676 C CA . LYS A 1 85 ? 3.126 1.442 1.058 1.00 95.25 85 LYS A CA 1
ATOM 677 C C . LYS A 1 85 ? 4.467 0.838 0.643 1.00 95.25 85 LYS A C 1
ATOM 679 O O . LYS A 1 85 ? 5.221 1.466 -0.097 1.00 95.25 85 LYS A O 1
ATOM 684 N N . GLN A 1 86 ? 4.774 -0.387 1.074 1.00 95.38 86 GLN A N 1
ATOM 685 C CA . GLN A 1 86 ? 6.024 -1.051 0.682 1.00 95.38 86 GLN A CA 1
ATOM 686 C C . GLN A 1 86 ? 6.121 -1.278 -0.833 1.00 95.38 86 GLN A C 1
ATOM 688 O O . GLN A 1 86 ? 7.216 -1.205 -1.390 1.00 95.38 86 GLN A O 1
ATOM 693 N N . GLN A 1 87 ? 4.998 -1.503 -1.524 1.00 95.38 87 GLN A N 1
ATOM 694 C CA . GLN A 1 87 ? 4.989 -1.604 -2.987 1.00 95.38 87 GLN A CA 1
ATOM 695 C C . GLN A 1 87 ? 5.343 -0.262 -3.639 1.00 95.38 87 GLN A C 1
ATOM 697 O O . GLN A 1 87 ? 6.189 -0.230 -4.534 1.00 95.38 87 GLN A O 1
ATOM 702 N N . VAL A 1 88 ? 4.785 0.848 -3.140 1.00 95.62 88 VAL A N 1
ATOM 703 C CA . VAL A 1 88 ? 5.117 2.204 -3.615 1.00 95.62 88 VAL A CA 1
ATOM 704 C C . VAL A 1 88 ? 6.595 2.517 -3.386 1.00 95.62 88 VAL A C 1
ATOM 706 O O . VAL A 1 88 ? 7.292 2.894 -4.328 1.00 95.62 88 VAL A O 1
ATOM 709 N N . LEU A 1 89 ? 7.115 2.271 -2.179 1.00 95.12 89 LEU A N 1
ATOM 710 C CA . LEU A 1 89 ? 8.532 2.488 -1.863 1.00 95.12 89 LEU A CA 1
ATOM 711 C C . LEU A 1 89 ? 9.457 1.660 -2.759 1.00 95.12 89 LEU A C 1
ATOM 713 O O . LEU A 1 89 ? 10.452 2.172 -3.277 1.00 95.12 89 LEU A O 1
ATOM 717 N N . LYS A 1 90 ? 9.112 0.392 -3.003 1.00 94.62 90 LYS A N 1
ATOM 718 C CA . LYS A 1 90 ? 9.860 -0.458 -3.932 1.00 94.62 90 LYS A CA 1
ATOM 719 C C . LYS A 1 90 ? 9.816 0.100 -5.356 1.00 94.62 90 LYS A C 1
ATOM 721 O O . LYS A 1 90 ? 10.836 0.086 -6.045 1.00 94.62 90 LYS A O 1
ATOM 726 N N . ARG A 1 91 ? 8.672 0.622 -5.809 1.00 94.94 91 ARG A N 1
ATOM 727 C CA . ARG A 1 91 ? 8.556 1.239 -7.137 1.00 94.94 91 ARG A CA 1
ATOM 728 C C . ARG A 1 91 ? 9.395 2.514 -7.250 1.00 94.94 91 ARG A C 1
ATOM 730 O O . ARG A 1 91 ? 10.067 2.664 -8.269 1.00 94.94 91 ARG A O 1
ATOM 737 N N . ILE A 1 92 ? 9.436 3.351 -6.207 1.00 94.31 92 ILE A N 1
ATOM 738 C CA . ILE A 1 92 ? 10.331 4.521 -6.117 1.00 94.31 92 ILE A CA 1
ATOM 739 C C . ILE A 1 92 ? 11.795 4.082 -6.257 1.00 94.31 92 ILE A C 1
ATOM 741 O O . ILE A 1 92 ? 12.537 4.648 -7.057 1.00 94.31 92 ILE A O 1
ATOM 745 N N . GLN A 1 93 ? 12.217 3.040 -5.534 1.00 94.12 93 GLN A N 1
ATOM 746 C CA . GLN A 1 93 ? 13.587 2.518 -5.626 1.00 94.12 93 GLN A CA 1
ATOM 747 C C . GLN A 1 93 ? 13.930 2.013 -7.033 1.00 94.12 93 GLN A C 1
ATOM 749 O O . GLN A 1 93 ? 15.009 2.310 -7.546 1.00 94.12 93 GLN A O 1
ATOM 754 N N . ILE A 1 94 ? 13.012 1.282 -7.674 1.00 93.31 94 ILE A N 1
ATOM 755 C CA . ILE A 1 94 ? 13.191 0.818 -9.056 1.00 93.31 94 ILE A CA 1
ATOM 756 C C . ILE A 1 94 ? 13.321 2.016 -10.000 1.00 93.31 94 ILE A C 1
ATOM 758 O O . ILE A 1 94 ? 14.219 2.022 -10.836 1.00 93.31 94 ILE A O 1
ATOM 762 N N . TRP A 1 95 ? 12.469 3.033 -9.852 1.00 94.06 95 TRP A N 1
ATOM 763 C CA . TRP A 1 95 ? 12.522 4.233 -10.685 1.00 94.06 95 TRP A CA 1
ATOM 764 C C . TRP A 1 95 ? 13.856 4.979 -10.524 1.00 94.06 95 TRP A C 1
ATOM 766 O O . TRP A 1 95 ? 14.517 5.255 -11.521 1.00 94.06 95 TRP A O 1
ATOM 776 N N . LYS A 1 96 ? 14.333 5.188 -9.287 1.00 94.25 96 LYS A N 1
ATOM 777 C CA . LYS A 1 96 ? 15.651 5.802 -9.017 1.00 94.25 96 LYS A CA 1
ATOM 778 C C . LYS A 1 96 ? 16.795 5.003 -9.647 1.00 94.25 96 LYS A C 1
ATOM 780 O O . LYS A 1 96 ? 17.726 5.576 -10.208 1.00 94.25 96 LYS A O 1
ATOM 785 N N . ARG A 1 97 ? 16.723 3.669 -9.598 1.00 94.44 97 ARG A N 1
ATOM 786 C CA . ARG A 1 97 ? 17.714 2.809 -10.259 1.00 94.44 97 ARG A CA 1
ATOM 787 C C . ARG A 1 97 ? 17.663 2.944 -11.782 1.00 94.44 97 ARG A C 1
ATOM 789 O O . ARG A 1 97 ? 18.717 2.970 -12.409 1.00 94.44 97 ARG A O 1
ATOM 796 N N . GLN A 1 98 ? 16.472 3.032 -12.370 1.00 92.81 98 GLN A N 1
ATOM 797 C CA . GLN A 1 98 ? 16.300 3.255 -13.809 1.00 92.81 98 GLN A CA 1
ATOM 798 C C . GLN A 1 98 ? 16.873 4.614 -14.228 1.00 92.81 98 GLN A C 1
ATOM 800 O O . GLN A 1 98 ? 17.616 4.667 -15.202 1.00 92.81 98 GLN A O 1
ATOM 805 N N . GLN A 1 99 ? 16.635 5.665 -13.439 1.00 94.50 99 GLN A N 1
ATOM 806 C CA . GLN A 1 99 ? 17.222 6.989 -13.656 1.00 94.50 99 GLN A CA 1
ATOM 807 C C . GLN A 1 99 ? 18.756 6.944 -13.630 1.00 94.50 99 GLN A C 1
ATOM 809 O O . GLN A 1 99 ? 19.412 7.490 -14.510 1.00 94.50 99 GLN A O 1
ATOM 814 N N . GLN A 1 100 ? 19.345 6.248 -12.653 1.00 94.75 100 GLN A N 1
ATOM 815 C CA . GLN A 1 100 ? 20.799 6.087 -12.570 1.00 94.75 100 GLN A CA 1
ATOM 816 C C . GLN A 1 100 ? 21.370 5.364 -13.800 1.00 94.75 100 GLN A C 1
ATOM 818 O O . GLN A 1 100 ? 22.410 5.757 -14.320 1.00 94.75 100 GLN A O 1
ATOM 823 N N . LEU A 1 101 ? 20.705 4.303 -14.265 1.00 94.50 101 LEU A N 1
ATOM 824 C CA . LEU A 1 101 ? 21.127 3.557 -15.454 1.00 94.50 101 LEU A CA 1
ATOM 825 C C . LEU A 1 101 ? 20.966 4.373 -16.742 1.00 94.50 101 LEU A C 1
ATOM 827 O O . LEU A 1 101 ? 21.745 4.179 -17.673 1.00 94.50 101 LEU A O 1
ATOM 831 N N . ALA A 1 102 ? 20.006 5.299 -16.787 1.00 94.00 102 ALA A N 1
ATOM 832 C CA . ALA A 1 102 ? 19.843 6.244 -17.889 1.00 94.00 102 ALA A CA 1
ATOM 833 C C . ALA A 1 102 ? 21.092 7.110 -18.092 1.00 94.00 102 ALA A C 1
ATOM 835 O O . ALA A 1 102 ? 21.474 7.386 -19.225 1.00 94.00 102 ALA A O 1
ATOM 836 N N . GLY A 1 103 ? 21.795 7.442 -17.000 1.00 92.75 103 GLY A N 1
ATOM 837 C CA . GLY A 1 103 ? 23.098 8.110 -17.053 1.00 92.75 103 GLY A CA 1
ATOM 838 C C . GLY A 1 103 ? 24.171 7.324 -17.819 1.00 92.75 103 GLY A C 1
ATOM 839 O O . GLY A 1 103 ? 25.121 7.918 -18.315 1.00 92.75 103 GLY A O 1
ATOM 840 N N . ASN A 1 104 ? 23.990 6.008 -17.983 1.00 95.25 104 ASN A N 1
ATOM 841 C CA . ASN A 1 104 ? 24.849 5.130 -18.784 1.00 95.25 104 ASN A CA 1
ATOM 842 C C . ASN A 1 104 ? 24.265 4.836 -20.185 1.00 95.25 104 ASN A C 1
ATOM 844 O O . ASN A 1 104 ? 24.700 3.890 -20.838 1.00 95.25 104 ASN A O 1
ATOM 848 N N . GLY A 1 105 ? 23.255 5.589 -20.636 1.00 90.62 105 GLY A N 1
ATOM 849 C CA . GLY A 1 105 ? 22.632 5.433 -21.956 1.00 90.62 105 GLY A CA 1
ATOM 850 C C . GLY A 1 105 ? 21.483 4.421 -22.031 1.00 90.62 105 GLY A C 1
ATOM 851 O O . GLY A 1 105 ? 21.046 4.078 -23.128 1.00 90.62 105 GLY A O 1
ATOM 852 N N . ALA A 1 106 ? 20.974 3.923 -20.897 1.00 91.75 106 ALA A N 1
ATOM 853 C CA . ALA A 1 106 ? 19.771 3.089 -20.890 1.00 91.75 106 ALA A CA 1
ATOM 854 C C . ALA A 1 106 ? 18.502 3.912 -21.189 1.00 91.75 106 ALA A C 1
ATOM 856 O O . ALA A 1 106 ? 18.406 5.083 -20.828 1.00 91.75 106 ALA A O 1
ATOM 857 N N . ILE A 1 107 ? 17.490 3.277 -21.790 1.00 87.00 107 ILE A N 1
ATOM 858 C CA . ILE A 1 107 ? 16.172 3.898 -21.993 1.00 87.00 107 ILE A CA 1
ATOM 859 C C . ILE A 1 107 ? 15.510 4.139 -20.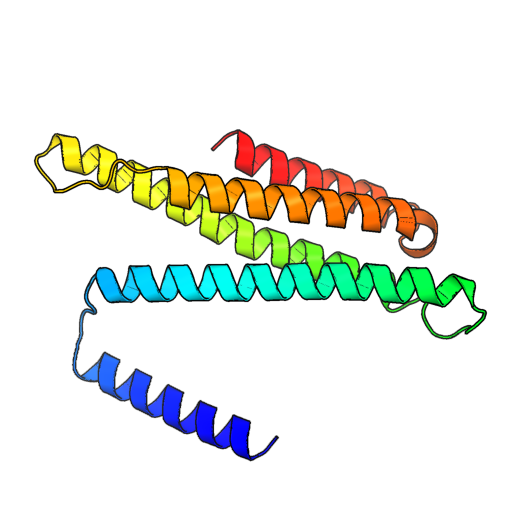631 1.00 87.00 107 ILE A C 1
ATOM 861 O O . ILE A 1 107 ? 15.465 3.239 -19.786 1.00 87.00 107 ILE A O 1
ATOM 865 N N . PHE A 1 108 ? 14.954 5.335 -20.441 1.00 89.88 108 PHE A N 1
ATOM 866 C CA . PHE A 1 108 ? 14.347 5.757 -19.186 1.00 89.88 108 PHE A CA 1
ATOM 867 C C . PHE A 1 108 ? 12.994 6.431 -19.398 1.00 89.88 108 PHE A C 1
ATOM 869 O O . PHE A 1 108 ? 12.795 7.195 -20.336 1.00 89.88 108 PHE A O 1
ATOM 876 N N . GLU A 1 109 ? 12.053 6.122 -18.509 1.00 87.12 109 GLU A N 1
ATOM 877 C CA . GLU A 1 109 ? 10.740 6.754 -18.458 1.00 87.12 109 GLU A CA 1
ATOM 878 C C . GLU A 1 109 ? 10.748 7.809 -17.348 1.00 87.12 109 GLU A C 1
ATOM 880 O O . GLU A 1 109 ? 10.619 7.499 -16.161 1.00 87.12 109 GLU A O 1
ATOM 885 N N . GLU A 1 110 ? 10.908 9.066 -17.750 1.00 86.56 110 GLU A N 1
ATOM 886 C CA . GLU A 1 110 ? 11.003 10.215 -16.840 1.00 86.56 110 GLU A CA 1
ATOM 887 C C . GLU A 1 110 ? 9.657 10.612 -16.226 1.00 86.56 110 GLU A C 1
ATOM 889 O O . GLU A 1 110 ? 9.614 11.338 -15.234 1.00 86.56 110 GLU A O 1
ATOM 894 N N . ASN A 1 111 ? 8.548 10.127 -16.792 1.00 91.62 111 ASN A N 1
ATOM 895 C CA . ASN A 1 111 ? 7.217 10.481 -16.329 1.00 91.62 111 ASN A CA 1
ATOM 896 C C . ASN A 1 111 ? 6.955 9.936 -14.915 1.00 91.62 111 ASN A C 1
ATOM 898 O O . ASN A 1 111 ? 6.674 8.753 -14.716 1.00 91.62 111 ASN A O 1
ATOM 902 N N . LEU A 1 112 ? 6.997 10.835 -13.935 1.00 93.62 112 LEU A N 1
ATOM 903 C CA . LEU A 1 112 ? 6.700 10.546 -12.536 1.00 93.62 112 LEU A CA 1
ATOM 904 C C . LEU A 1 112 ? 5.202 10.532 -12.218 1.00 93.62 112 LEU A C 1
ATOM 906 O O . LEU A 1 112 ? 4.836 10.032 -11.156 1.00 93.62 112 LEU A O 1
ATOM 910 N N . ALA A 1 113 ? 4.329 11.014 -13.108 1.00 95.56 113 ALA A N 1
ATOM 911 C CA . ALA A 1 113 ? 2.898 11.153 -12.825 1.00 95.56 113 ALA A CA 1
ATOM 912 C C . ALA A 1 113 ? 2.228 9.846 -12.347 1.00 95.56 113 ALA A C 1
ATOM 914 O O . ALA A 1 113 ? 1.475 9.892 -11.373 1.00 95.56 113 ALA A O 1
ATOM 915 N N . PRO A 1 114 ? 2.521 8.656 -12.919 1.00 93.38 114 PRO A N 1
ATOM 916 C CA . PRO A 1 114 ? 1.960 7.409 -12.405 1.00 93.38 114 PRO A CA 1
ATOM 917 C C . PRO A 1 114 ? 2.425 7.084 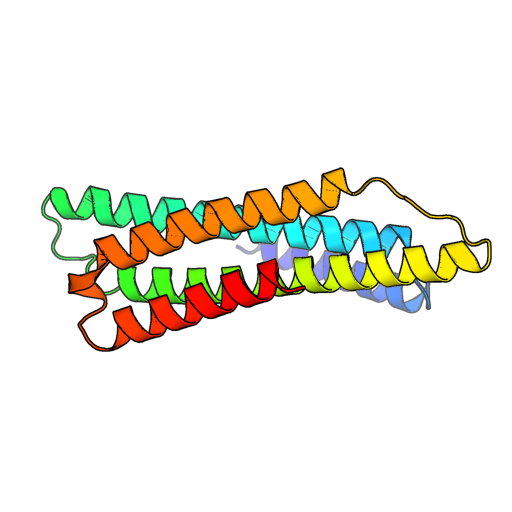-10.984 1.00 93.38 114 PRO A C 1
ATOM 919 O O . PRO A 1 114 ? 1.676 6.483 -10.224 1.00 93.38 114 PRO A O 1
ATOM 922 N N . LEU A 1 115 ? 3.657 7.445 -10.619 1.00 94.69 115 LEU A N 1
ATOM 923 C CA . LEU A 1 115 ? 4.201 7.207 -9.284 1.00 94.69 115 LEU A CA 1
ATOM 924 C C . LEU A 1 115 ? 3.641 8.206 -8.271 1.00 94.69 115 LEU A C 1
ATOM 926 O O . LEU A 1 115 ? 3.248 7.803 -7.181 1.00 94.69 115 LEU A O 1
ATOM 930 N N . GLN A 1 116 ? 3.548 9.476 -8.665 1.00 95.38 116 GLN A N 1
ATOM 931 C CA . GLN A 1 116 ? 2.910 10.530 -7.885 1.00 95.38 116 GLN A CA 1
ATOM 932 C C . GLN A 1 116 ? 1.467 10.155 -7.547 1.00 95.38 116 GLN A C 1
ATOM 934 O O . GLN A 1 116 ? 1.114 10.139 -6.372 1.00 95.38 116 GLN A O 1
ATOM 939 N N . LYS A 1 117 ? 0.679 9.736 -8.545 1.00 96.00 117 LYS A N 1
ATOM 940 C CA . LYS A 1 117 ? -0.703 9.298 -8.331 1.00 96.00 117 LYS A CA 1
ATOM 941 C C . LYS A 1 117 ? -0.806 8.177 -7.294 1.00 96.00 117 LYS A C 1
ATOM 943 O O . LYS A 1 117 ? -1.664 8.213 -6.426 1.00 96.00 117 LYS A O 1
ATOM 948 N N . ARG A 1 118 ? 0.105 7.197 -7.328 1.00 95.88 118 ARG A N 1
ATOM 949 C CA . ARG A 1 118 ? 0.123 6.116 -6.325 1.00 95.88 118 ARG A CA 1
ATOM 950 C C . ARG A 1 118 ? 0.396 6.627 -4.911 1.00 95.88 118 ARG A C 1
ATOM 952 O O . ARG A 1 118 ? -0.135 6.059 -3.962 1.00 95.88 118 ARG A O 1
ATOM 959 N N . CYS A 1 119 ? 1.239 7.648 -4.765 1.00 95.69 119 CYS A N 1
ATOM 960 C CA . CYS A 1 119 ? 1.476 8.295 -3.477 1.00 95.69 119 CYS A CA 1
ATOM 961 C C . CYS A 1 119 ? 0.239 9.073 -3.015 1.00 95.69 119 CYS A C 1
ATOM 963 O O . CYS A 1 119 ? -0.152 8.926 -1.863 1.00 95.69 119 CYS A O 1
ATOM 965 N N . GLU A 1 120 ? -0.385 9.851 -3.902 1.00 96.06 120 GLU A N 1
ATOM 966 C CA . GLU A 1 120 ? -1.608 10.617 -3.622 1.00 96.06 120 GLU A CA 1
ATOM 967 C C . GLU A 1 120 ? -2.752 9.698 -3.181 1.00 96.06 120 GLU A C 1
ATOM 969 O O . GLU A 1 120 ? -3.281 9.874 -2.085 1.00 96.06 120 GLU A O 1
ATOM 974 N N . ASP A 1 121 ? -3.043 8.654 -3.965 1.00 96.00 121 ASP A N 1
ATOM 975 C CA . ASP A 1 121 ? -4.075 7.658 -3.660 1.00 96.00 121 ASP A CA 1
ATOM 976 C C . ASP A 1 121 ? -3.822 6.988 -2.290 1.00 96.00 121 ASP A C 1
ATOM 978 O O . ASP A 1 121 ? -4.746 6.723 -1.520 1.00 96.00 121 ASP A O 1
ATOM 982 N N . LEU A 1 122 ? -2.556 6.702 -1.959 1.00 95.56 122 LEU A N 1
ATOM 983 C CA . LEU A 1 122 ? -2.188 6.078 -0.687 1.00 95.56 122 LEU A CA 1
ATOM 984 C C . LEU A 1 122 ? -2.344 7.039 0.498 1.00 95.56 122 LEU A C 1
ATOM 986 O O . LEU A 1 122 ? -2.797 6.626 1.565 1.00 95.56 122 LEU A O 1
ATOM 990 N N . VAL A 1 123 ? -1.957 8.304 0.318 1.00 95.38 123 VAL A N 1
ATOM 991 C CA . VAL A 1 123 ? -2.085 9.358 1.333 1.00 95.38 123 VAL A CA 1
ATOM 992 C C . VAL A 1 123 ? -3.556 9.674 1.600 1.00 95.38 123 VAL A C 1
ATOM 994 O O . VAL A 1 123 ? -3.939 9.850 2.755 1.00 95.38 123 VAL A O 1
ATOM 997 N N . GLU A 1 124 ? -4.402 9.675 0.572 1.00 96.06 124 GLU A N 1
ATOM 998 C CA . GLU A 1 124 ? -5.848 9.834 0.734 1.00 96.06 124 GLU A CA 1
ATOM 999 C C . GLU A 1 124 ? -6.426 8.737 1.641 1.00 96.06 124 GLU A C 1
ATOM 1001 O O . GLU A 1 124 ? -7.079 9.027 2.646 1.00 96.06 124 GLU A O 1
ATOM 1006 N N . VAL A 1 125 ? -6.122 7.470 1.342 1.00 95.56 125 VAL A N 1
ATOM 1007 C CA . VAL A 1 125 ? -6.614 6.334 2.134 1.00 95.56 125 VAL A CA 1
ATOM 1008 C C . VAL A 1 125 ? -6.016 6.322 3.544 1.00 95.56 125 VAL A C 1
ATOM 1010 O O . VAL A 1 125 ? -6.707 5.986 4.507 1.00 95.56 125 VAL A O 1
ATOM 1013 N N . TYR A 1 126 ? -4.756 6.738 3.691 1.00 95.31 126 TYR A N 1
ATOM 1014 C CA . TYR A 1 126 ? -4.125 6.957 4.990 1.00 95.31 126 TYR A CA 1
ATOM 1015 C C . TYR A 1 126 ? -4.935 7.938 5.851 1.00 95.31 126 TYR A C 1
ATOM 1017 O O . TYR A 1 126 ? -5.256 7.621 6.997 1.00 95.31 126 TYR A O 1
ATOM 1025 N N . PHE A 1 127 ? -5.305 9.102 5.303 1.00 95.12 127 PHE A N 1
ATOM 1026 C CA . PHE A 1 127 ? -6.065 10.109 6.045 1.00 95.12 127 PHE A CA 1
ATOM 1027 C C . PHE A 1 127 ? -7.456 9.611 6.417 1.00 95.12 127 PHE A C 1
ATOM 1029 O O . PHE A 1 127 ? -7.890 9.815 7.551 1.00 95.12 127 PHE A O 1
ATOM 1036 N N . GLN A 1 128 ? -8.133 8.918 5.500 1.00 95.38 128 GLN A N 1
ATOM 1037 C CA . GLN A 1 128 ? -9.427 8.308 5.791 1.00 95.38 128 GLN A CA 1
ATOM 1038 C C . GLN A 1 128 ? -9.309 7.317 6.955 1.00 95.38 128 GLN A C 1
ATOM 1040 O O . GLN A 1 128 ? -10.090 7.391 7.901 1.00 95.38 128 GLN A O 1
ATOM 1045 N N . LEU A 1 129 ? -8.303 6.438 6.941 1.00 94.25 129 LEU A N 1
ATOM 1046 C CA . LEU A 1 129 ? -8.097 5.446 7.996 1.00 94.25 129 LEU A CA 1
ATOM 1047 C C . LEU A 1 129 ? -7.713 6.084 9.340 1.00 94.25 129 LEU A C 1
ATOM 1049 O O . LEU A 1 129 ? -8.192 5.642 10.383 1.00 94.25 129 LEU A O 1
ATOM 1053 N N . GLN A 1 130 ? -6.909 7.151 9.326 1.00 94.12 130 GLN A N 1
ATOM 1054 C CA . GLN A 1 130 ? -6.602 7.931 10.526 1.00 94.12 130 GLN A CA 1
ATOM 1055 C C . GLN A 1 130 ? -7.871 8.556 11.126 1.00 94.12 130 GLN A C 1
ATOM 1057 O O . GLN A 1 130 ? -8.064 8.495 12.339 1.00 94.12 130 GLN A O 1
ATOM 1062 N N . GLN A 1 131 ? -8.761 9.112 10.297 1.00 93.19 131 GLN A N 1
ATOM 1063 C CA . GLN A 1 131 ? -10.052 9.636 10.755 1.00 93.19 131 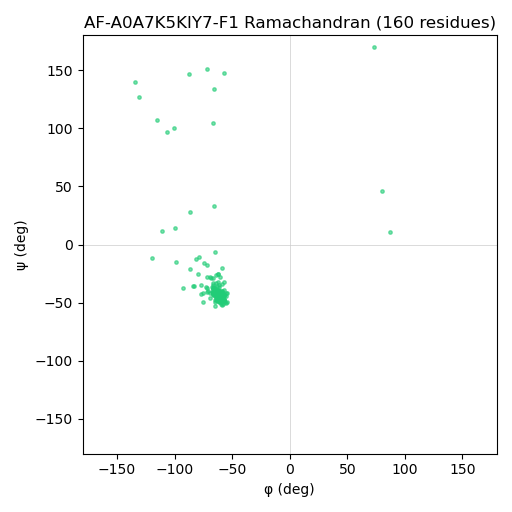GLN A CA 1
ATOM 1064 C C . GLN A 1 131 ? -10.935 8.531 11.345 1.00 93.19 131 GLN A C 1
ATOM 1066 O O . GLN A 1 131 ? -11.518 8.735 12.408 1.00 93.19 131 GLN A O 1
ATOM 1071 N N . GLN A 1 132 ? -10.990 7.352 10.711 1.00 91.06 132 GLN A N 1
ATOM 1072 C CA . GLN A 1 132 ? -11.742 6.214 11.251 1.00 91.06 132 GLN A CA 1
ATOM 1073 C C . GLN A 1 132 ? -11.212 5.778 12.621 1.00 91.06 132 GLN A C 1
ATOM 1075 O O . GLN A 1 132 ? -12.001 5.553 13.531 1.00 91.06 132 GLN A O 1
ATOM 1080 N N . ALA A 1 133 ? -9.890 5.703 12.791 1.00 90.62 133 ALA A N 1
ATOM 1081 C CA . ALA A 1 133 ? -9.275 5.348 14.067 1.00 90.62 133 ALA A CA 1
ATOM 1082 C C . ALA A 1 133 ? -9.573 6.370 15.173 1.00 90.62 133 ALA A C 1
ATOM 1084 O O . ALA A 1 133 ? -9.876 5.989 16.298 1.00 90.62 133 ALA A O 1
ATOM 1085 N N . MET A 1 134 ? -9.522 7.666 14.853 1.00 90.75 134 MET A N 1
ATOM 1086 C CA . MET A 1 134 ? -9.883 8.731 15.795 1.00 90.75 134 MET A CA 1
ATOM 1087 C C . MET A 1 134 ? -11.361 8.660 16.198 1.00 90.75 134 MET A C 1
ATOM 1089 O O . MET A 1 134 ? -11.692 8.839 17.369 1.00 90.75 134 MET A O 1
ATOM 1093 N N . ALA A 1 135 ? -12.243 8.385 15.234 1.00 89.06 135 ALA A N 1
ATOM 1094 C CA . ALA A 1 135 ? -13.670 8.218 15.484 1.00 89.06 135 ALA A CA 1
ATOM 1095 C C . ALA A 1 135 ? -13.959 6.976 16.343 1.00 89.06 135 ALA A C 1
ATOM 1097 O O . ALA A 1 135 ? -14.806 7.051 17.222 1.00 89.06 135 ALA A O 1
ATOM 1098 N N . ALA A 1 136 ? -13.210 5.887 16.143 1.00 86.75 136 ALA A N 1
ATOM 1099 C CA . ALA A 1 136 ? -13.332 4.636 16.894 1.00 86.75 136 ALA A CA 1
ATOM 1100 C C . ALA A 1 136 ? -12.501 4.614 18.200 1.00 86.75 136 ALA A C 1
ATOM 1102 O O . ALA A 1 136 ? -11.976 3.580 18.626 1.00 86.75 136 ALA A O 1
ATOM 1103 N N . SER A 1 137 ? -12.271 5.787 18.800 1.00 86.44 137 SER A N 1
ATOM 1104 C CA . SER A 1 137 ? -11.367 5.935 19.948 1.00 86.44 137 SER A CA 1
ATOM 1105 C C . SER A 1 137 ? -11.872 5.223 21.205 1.00 86.44 137 SER A C 1
ATOM 1107 O O . SER A 1 137 ? -11.062 4.706 21.977 1.00 86.44 137 SER A O 1
ATOM 1109 N N . ALA A 1 138 ? -13.192 5.165 21.393 1.00 85.38 138 ALA A N 1
ATOM 1110 C CA . ALA A 1 138 ? -13.817 4.484 22.520 1.00 85.38 138 ALA A CA 1
ATOM 1111 C C . ALA A 1 138 ? -13.684 2.955 22.404 1.00 85.38 138 ALA A C 1
ATOM 1113 O O . ALA A 1 138 ? -13.384 2.295 23.398 1.00 85.38 138 ALA A O 1
ATOM 1114 N N . GLU A 1 139 ? -13.834 2.403 21.197 1.00 85.62 139 GLU A N 1
ATOM 1115 C CA . GLU A 1 139 ? -13.761 0.964 20.917 1.00 85.62 139 GLU A CA 1
ATOM 1116 C C . GLU A 1 139 ? -12.313 0.453 20.891 1.00 85.62 139 GLU A C 1
ATOM 1118 O O . GLU A 1 139 ? -12.033 -0.666 21.322 1.00 85.62 139 GLU A O 1
ATOM 1123 N N . LEU A 1 140 ? -11.367 1.267 20.406 1.00 84.25 140 LEU A N 1
ATOM 1124 C CA . LEU A 1 140 ? -9.934 0.940 20.408 1.00 84.25 140 LEU A CA 1
ATOM 1125 C C . LEU A 1 140 ? -9.322 1.001 21.815 1.00 84.25 140 LEU A C 1
ATOM 1127 O O . LEU A 1 140 ? -8.344 0.305 22.100 1.00 84.25 140 LEU A O 1
ATOM 1131 N N . GLY A 1 141 ? -9.882 1.829 22.695 1.00 84.31 141 GLY A N 1
ATOM 1132 C CA . GLY A 1 141 ? -9.391 2.027 24.051 1.00 84.31 141 GLY A CA 1
ATOM 1133 C C . GLY A 1 141 ? -8.091 2.848 24.139 1.00 84.31 141 GLY A C 1
ATOM 1134 O O . GLY A 1 141 ? -7.423 3.134 23.137 1.00 84.31 141 GLY A O 1
ATOM 1135 N N . PRO A 1 142 ? -7.695 3.236 25.366 1.00 86.06 142 PRO A N 1
ATOM 1136 C CA . PRO A 1 142 ? -6.646 4.231 25.603 1.00 86.06 142 PRO A CA 1
ATOM 1137 C C . PRO A 1 142 ? -5.222 3.748 25.288 1.00 86.06 142 PRO A C 1
ATOM 1139 O O . PRO A 1 142 ? -4.327 4.571 25.125 1.00 86.06 142 PRO A O 1
ATOM 1142 N N . GLU A 1 143 ? -4.988 2.437 25.186 1.00 87.31 143 GLU A N 1
ATOM 1143 C CA . GLU A 1 143 ? -3.654 1.882 24.913 1.00 87.31 143 GLU A CA 1
ATOM 1144 C C . GLU A 1 143 ? -3.379 1.655 23.421 1.00 87.31 143 GLU A C 1
ATOM 1146 O O . GLU A 1 143 ? -2.250 1.847 22.959 1.00 87.31 143 GLU A O 1
ATOM 1151 N N . LEU A 1 144 ? -4.387 1.227 22.652 1.00 86.88 144 LEU A N 1
ATOM 1152 C CA . LEU A 1 144 ? -4.201 0.856 21.245 1.00 86.88 144 LEU A CA 1
ATOM 1153 C C . LEU A 1 144 ? -4.249 2.068 20.320 1.00 86.88 144 LEU A C 1
ATOM 1155 O O . LEU A 1 144 ? -3.485 2.111 19.354 1.00 86.88 144 LEU A O 1
ATOM 1159 N N . LEU A 1 145 ? -5.095 3.058 20.618 1.00 89.75 145 LEU A N 1
ATOM 1160 C CA . LEU A 1 145 ? -5.239 4.246 19.780 1.00 89.75 145 LEU A CA 1
ATOM 1161 C C . LEU A 1 145 ? -3.921 5.035 19.639 1.00 89.75 145 LEU A C 1
ATOM 1163 O O . LEU A 1 145 ? -3.509 5.260 18.499 1.00 89.75 145 LEU A O 1
ATOM 1167 N N . PRO A 1 146 ? -3.195 5.404 20.718 1.00 91.56 146 PRO A N 1
ATOM 1168 C CA . PRO A 1 146 ? -1.940 6.146 20.579 1.00 91.56 146 PRO A CA 1
ATOM 1169 C C . PRO A 1 146 ? -0.883 5.372 19.786 1.00 91.56 146 PRO A C 1
ATOM 1171 O O . PRO A 1 146 ? -0.244 5.937 18.902 1.00 91.56 146 PRO A O 1
ATOM 1174 N N . ARG A 1 147 ? -0.756 4.060 20.036 1.00 92.31 147 ARG A N 1
ATOM 1175 C CA . ARG A 1 147 ? 0.175 3.179 19.307 1.00 92.31 147 ARG A CA 1
ATOM 1176 C C . ARG A 1 147 ? -0.157 3.103 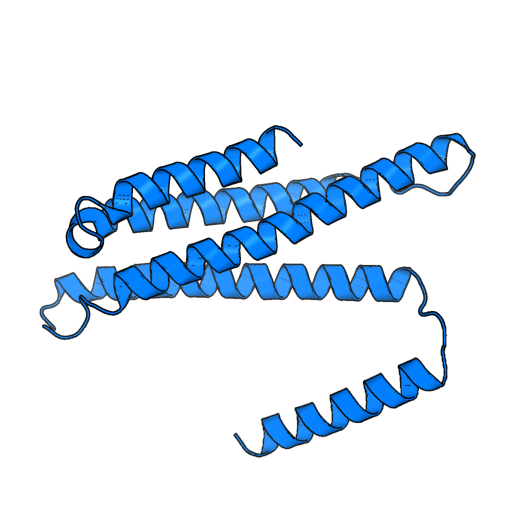17.818 1.00 92.31 147 ARG A C 1
ATOM 1178 O O . ARG A 1 147 ? 0.739 3.069 16.978 1.00 92.31 147 ARG A O 1
ATOM 1185 N N . LEU A 1 148 ? -1.444 3.059 17.478 1.00 91.81 148 LEU A N 1
ATOM 1186 C CA . LEU A 1 148 ? -1.899 3.029 16.092 1.00 91.81 148 LEU A CA 1
ATOM 1187 C C . LEU A 1 148 ? -1.629 4.359 15.380 1.00 91.81 148 LEU A C 1
ATOM 1189 O O . LEU A 1 148 ? -1.166 4.351 14.241 1.00 91.81 148 LEU A O 1
ATOM 1193 N N . LEU A 1 149 ? -1.872 5.489 16.045 1.00 91.56 149 LEU A N 1
ATOM 1194 C CA . LEU A 1 149 ? -1.589 6.818 15.498 1.00 91.56 149 LEU A CA 1
ATOM 1195 C C . LEU A 1 149 ? -0.088 7.061 15.313 1.00 91.56 149 LEU A C 1
ATOM 1197 O O . LEU A 1 149 ? 0.315 7.615 14.291 1.00 91.56 149 LEU A O 1
ATOM 1201 N N . GLU A 1 150 ? 0.741 6.612 16.255 1.00 93.56 150 GLU A N 1
ATOM 1202 C CA . GLU A 1 150 ? 2.200 6.657 16.132 1.00 93.56 150 GLU A CA 1
ATOM 1203 C C . GLU A 1 150 ? 2.666 5.837 14.926 1.00 93.56 150 GLU A C 1
ATOM 1205 O O . GLU A 1 150 ? 3.358 6.356 14.050 1.00 93.56 150 GLU A O 1
ATOM 1210 N N . ARG A 1 151 ? 2.179 4.597 14.803 1.00 93.25 151 ARG A N 1
ATOM 1211 C CA . ARG A 1 151 ? 2.461 3.735 13.652 1.00 93.25 151 ARG A CA 1
ATOM 1212 C C . ARG A 1 151 ? 2.039 4.391 12.339 1.00 93.25 151 ARG A C 1
ATOM 1214 O O . ARG A 1 151 ? 2.822 4.427 11.397 1.00 93.25 151 ARG A O 1
ATOM 1221 N N . LEU A 1 152 ? 0.834 4.951 12.264 1.00 91.50 152 LEU A N 1
ATOM 1222 C CA . LEU A 1 152 ? 0.364 5.697 11.093 1.00 91.50 152 LEU A CA 1
ATOM 1223 C C . LEU A 1 152 ? 1.305 6.875 10.766 1.00 91.50 152 LEU A C 1
ATOM 1225 O O . LEU A 1 152 ? 1.766 6.998 9.628 1.00 91.50 152 LEU A O 1
ATOM 1229 N N . SER A 1 153 ? 1.680 7.677 11.760 1.00 92.31 153 SER A N 1
ATOM 1230 C CA . SER A 1 153 ? 2.626 8.785 11.587 1.00 92.31 153 SER A CA 1
ATOM 1231 C C . SER A 1 153 ? 3.975 8.318 11.026 1.00 92.31 153 SER A C 1
ATOM 1233 O O . SER A 1 153 ? 4.497 8.910 10.077 1.00 92.31 153 SER A O 1
ATOM 1235 N N . GLU A 1 154 ? 4.522 7.207 11.527 1.00 93.06 154 GLU A N 1
ATOM 1236 C CA . GLU A 1 154 ? 5.748 6.604 10.993 1.00 93.06 154 GLU A CA 1
ATOM 1237 C C . GLU A 1 154 ? 5.591 6.160 9.534 1.00 93.06 154 GLU A C 1
ATOM 1239 O O . GLU A 1 154 ? 6.495 6.365 8.713 1.00 93.06 154 GLU A O 1
ATOM 1244 N N . LEU A 1 155 ? 4.440 5.583 9.174 1.00 91.38 155 LEU A N 1
ATOM 1245 C CA . LEU A 1 155 ? 4.151 5.184 7.798 1.00 91.38 155 LEU A CA 1
ATOM 1246 C C . LEU A 1 155 ? 4.149 6.380 6.858 1.00 91.38 155 LEU A C 1
ATOM 1248 O O . LEU A 1 155 ? 4.844 6.324 5.837 1.00 91.38 155 LEU A O 1
ATOM 1252 N N . LEU A 1 156 ? 3.457 7.459 7.221 1.00 90.50 156 LEU A N 1
ATOM 1253 C CA . LEU A 1 156 ? 3.442 8.691 6.440 1.00 90.50 156 LEU A CA 1
ATOM 1254 C C . LEU A 1 156 ? 4.842 9.310 6.367 1.00 90.50 156 LEU A C 1
ATOM 1256 O O . LEU A 1 156 ? 5.328 9.610 5.277 1.00 90.50 156 LEU A O 1
ATOM 1260 N N . SER A 1 157 ? 5.540 9.419 7.500 1.00 91.06 157 SER A N 1
ATOM 1261 C CA . SER A 1 157 ? 6.899 9.968 7.565 1.00 91.06 157 SER A CA 1
ATOM 1262 C C . SER A 1 157 ? 7.857 9.204 6.652 1.00 91.06 157 SER A C 1
ATOM 1264 O O . SER A 1 157 ? 8.648 9.802 5.923 1.00 91.06 157 SER A O 1
ATOM 1266 N N . SER A 1 158 ? 7.759 7.874 6.641 1.00 90.25 158 SER A N 1
ATOM 1267 C CA . SER A 1 158 ? 8.583 7.029 5.780 1.00 90.25 158 SER A CA 1
ATOM 1268 C C . SER A 1 158 ? 8.246 7.163 4.296 1.00 90.25 158 SER A C 1
ATOM 1270 O O . SER A 1 158 ? 9.131 6.941 3.480 1.00 90.25 158 SER A O 1
ATOM 1272 N N . LEU A 1 159 ? 7.008 7.508 3.937 1.00 88.00 159 LEU A N 1
ATOM 1273 C CA . LEU A 1 159 ? 6.623 7.765 2.551 1.00 88.00 159 LEU A CA 1
ATOM 1274 C C . LEU A 1 159 ? 7.141 9.131 2.084 1.00 88.00 159 LEU A C 1
ATOM 1276 O O . LEU A 1 159 ? 7.673 9.229 0.988 1.00 88.00 159 LEU A O 1
ATOM 1280 N N . VAL A 1 160 ? 7.040 10.155 2.935 1.00 87.00 160 VAL A N 1
ATOM 1281 C CA . VAL A 1 160 ? 7.448 11.537 2.623 1.00 87.00 160 VAL A CA 1
ATOM 1282 C C . VAL A 1 160 ? 8.970 11.697 2.552 1.00 87.00 160 VAL A C 1
ATOM 1284 O O . VAL A 1 160 ? 9.476 12.447 1.724 1.00 87.00 160 VAL A O 1
ATOM 1287 N N . LYS A 1 161 ? 9.723 11.009 3.419 1.00 85.50 161 LYS A N 1
ATOM 1288 C CA . LYS A 1 161 ? 11.193 11.133 3.492 1.00 85.50 161 LYS A CA 1
ATOM 1289 C C . LYS A 1 161 ? 11.951 10.357 2.404 1.00 85.50 161 LYS A C 1
ATOM 1291 O O . LYS A 1 161 ? 13.173 10.484 2.330 1.00 85.50 161 LYS A O 1
ATOM 1296 N N . ARG A 1 162 ? 11.287 9.482 1.644 1.00 70.88 162 ARG A N 1
ATOM 1297 C CA . ARG A 1 162 ? 11.916 8.547 0.691 1.00 70.88 162 ARG A CA 1
ATOM 1298 C C . ARG A 1 162 ? 11.856 9.070 -0.732 1.00 70.88 162 ARG A C 1
ATOM 1300 O O . ARG A 1 162 ? 12.858 8.837 -1.449 1.00 70.88 162 ARG A O 1
#

Organism: NCBI:txid254557

pLDDT: mean 88.69, std 10.02, range [48.47, 96.81]

Mean predicted aligned error: 7.0 Å

Radius of gyration: 20.08 Å; Cα contacts (8 Å, |Δi|>4): 83; chains: 1; bounding box: 54×37×48 Å

Secondary structure (DSSP, 8-state):
-HHHHHHHHHHHHHHHHHHHH-SS--HHHHHHHHHHHHHHHHHHHHHHHHHHHHHHHHHTT--TT-TTHHHHHHHHHHHHHHHHHHHHHHHHHHHHHHHHHHTTT-------HHHHHHHHHHHHHHHHHHHHHHHTHHHHHHHHHHHHHHHHHHHHHHHHT-

Foldseek 3Di:
DVVVVVVVVVVVVVVVVCCVVPVDDDPVVVVVVLVVVLVVLLVVLVVLLVVLVVLVVCVVVDDPPRLQVNLVSLVVSLVSLLVSLVSLVVVVVVLVVQVVVVVVVDDHDPDCPVSVVSLVSSVVSLVSSLVSLVVSDVSCDDPRSVVSVVSSVVSNVVSVVD

Sequence (162 aa):
LRLVAVLRAVLEGEKAAVLKRDHHLPLSFHRRQEELKFSVGLQRLQHRVREIQALRDNEGTGRDGAPQELPTLILEAVKELEAVKQQVLKRIQIWKRQQQLAGNGAIFEENLAPLQKRCEDLVEVYFQLQQQAMAASAELGPELLPRLLERLSELLSSLVKR

Solvent-accessible surface area (backbone atoms only — not comparable to full-atom values): 9241 Å² total; per-residue (Å²): 112,69,67,62,53,53,52,50,53,52,52,53,52,50,51,53,52,49,51,69,72,43,85,71,77,59,70,68,54,58,51,52,52,50,54,51,54,46,54,53,49,51,51,51,48,56,49,50,51,53,49,54,52,52,53,56,66,49,55,81,71,76,60,101,78,55,74,76,55,55,49,53,52,53,55,49,47,51,54,51,49,52,57,49,48,52,52,52,54,49,51,51,54,51,49,55,51,40,54,58,43,30,78,76,73,42,89,65,83,82,75,52,64,72,58,51,49,54,50,51,58,49,51,53,53,49,51,53,49,52,51,51,51,62,72,41,39,79,68,43,32,87,72,49,44,60,55,50,52,50,50,51,50,51,54,53,50,57,61,72,77,105

Nearest PDB structures (foldseek):
  5d39-assembly3_B  TM=9.217E-01  e=2.188E-07  Homo sapiens
  5d39-assembly2_A  TM=9.204E-01  e=2.309E-07  Homo sapiens
  4y5w-assembly1_A  TM=9.139E-01  e=6.386E-07  Homo sapiens
  6ux2-assembly1_A  TM=5.994E-01  e=2.073E-02  Homo sapiens
  4jeu-assembly1_B  TM=6.642E-01  e=3.182E-01  Rattus norvegicus